Protein AF-A0A949GYM3-F1 (afdb_monomer_lite)

Radius of gyration: 26.16 Å; chains: 1; bounding box: 84×60×49 Å

Secondary structure (DSSP, 8-state):
---------------------------------------------------PPPPPPPS-TTTSS-HHHHHHHHHHHHHHHHSPPP-TTS-HHHHHHHHHHHHHHHHHHHHHHHHHHHTTS--GGGHHHHHHHHHHHHHHHHHTT--SS-HHHHHHHHHTSPPP-

Foldseek 3Di:
DDDDDDDDDDDDDDDDDDDDDDDDDDDDDDDDDDDDDDDDDDDPPCPPDPPPDDDDFDPDLQPADDPQLNLLLLLLLLLCLVQDQDDPPDDPVSNVVSVVSNQLSVLSLVVSVVRRVVVVNGDPVCSVVNSVVSNVVSNVCVVVVNHPDDNVRSSVVSVPRDDDD

pLDDT: mean 78.9, std 23.46, range [33.19, 98.75]

Structure (mmCIF, N/CA/C/O backbone):
data_AF-A0A949GYM3-F1
#
_entry.id   AF-A0A949GYM3-F1
#
loop_
_atom_site.group_PDB
_atom_site.id
_atom_site.type_symbol
_atom_site.label_atom_id
_atom_site.label_alt_id
_atom_site.label_comp_id
_atom_site.label_asym_id
_atom_site.label_entity_id
_atom_site.label_seq_id
_atom_site.pdbx_PDB_ins_code
_atom_site.Cartn_x
_atom_site.Cartn_y
_atom_site.Cartn_z
_atom_site.occupancy
_atom_site.B_iso_or_equiv
_atom_site.auth_seq_id
_atom_site.auth_comp_id
_atom_site.auth_asym_id
_atom_site.auth_atom_id
_atom_site.pdbx_PDB_model_num
ATOM 1 N N . MET A 1 1 ? -44.098 -3.315 -7.793 1.00 44.22 1 MET A N 1
ATOM 2 C CA . MET A 1 1 ? -43.584 -2.793 -9.078 1.00 44.22 1 MET A CA 1
ATOM 3 C C . MET A 1 1 ? -43.994 -1.331 -9.189 1.00 44.22 1 MET A C 1
ATOM 5 O O . MET A 1 1 ? -45.145 -1.055 -9.490 1.00 44.22 1 MET A O 1
ATOM 9 N N . LEU A 1 2 ? -43.085 -0.416 -8.850 1.00 46.47 2 LEU A N 1
ATOM 10 C CA . LEU A 1 2 ? -43.241 1.037 -8.978 1.00 46.47 2 LEU A CA 1
ATOM 11 C C . LEU A 1 2 ? -42.051 1.547 -9.790 1.00 46.47 2 LEU A C 1
ATOM 13 O O . LEU A 1 2 ? -40.921 1.107 -9.592 1.00 46.47 2 LEU A O 1
ATOM 17 N N . ALA A 1 3 ? -42.359 2.379 -10.773 1.00 43.22 3 ALA A N 1
ATOM 18 C CA . ALA A 1 3 ? -41.495 2.741 -11.878 1.00 43.22 3 ALA A CA 1
ATOM 19 C C . ALA A 1 3 ? -40.787 4.086 -11.658 1.00 43.22 3 ALA A C 1
ATOM 21 O O . ALA A 1 3 ? -41.377 4.998 -11.094 1.00 43.22 3 ALA A O 1
ATOM 22 N N . ARG A 1 4 ? -39.601 4.190 -12.280 1.00 48.28 4 ARG A N 1
ATOM 23 C CA . ARG A 1 4 ? -39.023 5.361 -12.974 1.00 48.28 4 ARG A CA 1
ATOM 24 C C . ARG A 1 4 ? -38.693 6.629 -12.174 1.00 48.28 4 ARG A C 1
ATOM 26 O O . ARG A 1 4 ? -39.564 7.292 -11.634 1.00 48.28 4 ARG A O 1
ATOM 33 N N . GLY A 1 5 ? -37.444 7.073 -12.338 1.00 42.41 5 GLY A N 1
ATOM 34 C CA . GLY A 1 5 ? -37.069 8.472 -12.130 1.00 42.41 5 GLY A CA 1
ATOM 35 C C . GLY A 1 5 ? -35.570 8.753 -12.231 1.00 42.41 5 GLY A C 1
ATOM 36 O O . GLY A 1 5 ? -34.986 9.208 -11.260 1.00 42.41 5 GLY A O 1
ATOM 37 N N . TYR A 1 6 ? -34.940 8.487 -13.382 1.00 47.84 6 TYR A N 1
ATOM 38 C CA . TYR A 1 6 ? -33.639 9.085 -13.713 1.00 47.84 6 TYR A CA 1
ATOM 39 C C . TYR A 1 6 ? -33.877 10.522 -14.183 1.00 47.84 6 TYR A C 1
ATOM 41 O O . TYR A 1 6 ? -34.558 10.724 -15.189 1.00 47.84 6 TYR A O 1
ATOM 49 N N . VAL A 1 7 ? -33.303 11.503 -13.490 1.00 51.31 7 VAL A N 1
ATOM 50 C CA . VAL A 1 7 ? -33.209 12.885 -13.972 1.00 51.31 7 VAL A CA 1
ATOM 51 C C . VAL A 1 7 ? -31.733 13.209 -14.151 1.00 51.31 7 VAL A C 1
ATOM 53 O O . VAL A 1 7 ? -30.993 13.403 -13.193 1.00 51.31 7 VAL A O 1
ATOM 56 N N . TRP A 1 8 ? -31.321 13.213 -15.415 1.00 39.66 8 TRP A N 1
ATOM 57 C CA . TRP A 1 8 ? -30.087 13.819 -15.891 1.00 39.66 8 TRP A CA 1
ATOM 58 C C . TRP A 1 8 ? -30.245 15.342 -15.874 1.00 39.66 8 TRP A C 1
ATOM 60 O O . TRP A 1 8 ? -31.217 15.855 -16.426 1.00 39.66 8 TRP A O 1
ATOM 70 N N . ILE A 1 9 ? -29.276 16.063 -15.311 1.00 55.19 9 ILE A N 1
ATOM 71 C CA . ILE A 1 9 ? -29.089 17.490 -15.588 1.00 55.19 9 ILE A CA 1
ATOM 72 C C . ILE A 1 9 ? -27.694 17.650 -16.182 1.00 55.19 9 ILE A C 1
ATOM 74 O O . ILE A 1 9 ? -26.683 17.538 -15.498 1.00 55.19 9 ILE A O 1
ATOM 78 N N . ALA A 1 10 ? -27.678 17.881 -17.489 1.00 46.50 10 ALA A N 1
ATOM 79 C CA . ALA A 1 10 ? -26.555 18.420 -18.232 1.00 46.50 10 ALA A CA 1
ATOM 80 C C . ALA A 1 10 ? -26.896 19.865 -18.598 1.00 46.50 10 ALA A C 1
ATOM 82 O O . ALA A 1 10 ? -28.022 20.094 -19.040 1.00 46.50 10 ALA A O 1
ATOM 83 N N . ALA A 1 11 ? -25.939 20.787 -18.427 1.00 45.72 11 ALA A N 1
ATOM 84 C CA . ALA A 1 11 ? -25.790 22.083 -19.115 1.00 45.72 11 ALA A CA 1
ATOM 85 C C . ALA A 1 11 ? -25.022 23.073 -18.219 1.00 45.72 11 ALA A C 1
ATOM 87 O O . ALA A 1 11 ? -25.299 23.111 -17.030 1.00 45.72 11 ALA A O 1
ATOM 88 N N . LEU A 1 12 ? -24.130 23.966 -18.655 1.00 44.66 12 LEU A N 1
ATOM 89 C CA . LEU A 1 12 ? -23.537 24.380 -19.938 1.00 44.66 12 LEU A CA 1
ATOM 90 C C . LEU A 1 12 ? -22.416 25.393 -19.552 1.00 44.66 12 LEU A C 1
ATOM 92 O O . LEU A 1 12 ? -22.605 26.105 -18.574 1.00 44.66 12 LEU A O 1
ATOM 96 N N . LEU A 1 13 ? -21.338 25.465 -20.358 1.00 43.69 13 LEU A N 1
ATOM 97 C CA . LEU A 1 13 ? -20.557 26.654 -20.812 1.00 43.69 13 LEU A CA 1
ATOM 98 C C . LEU A 1 13 ? -20.116 27.752 -19.801 1.00 43.69 13 LEU A C 1
ATOM 100 O O . LEU A 1 13 ? -20.842 28.123 -18.901 1.00 43.69 13 LEU A O 1
ATOM 104 N N . ALA A 1 14 ? -19.002 28.474 -19.944 1.00 45.62 14 ALA A N 1
ATOM 105 C CA . ALA A 1 14 ? -17.977 28.610 -20.976 1.00 45.62 14 ALA A CA 1
ATOM 106 C C . ALA A 1 14 ? -16.822 29.483 -20.434 1.00 45.62 14 ALA A C 1
ATOM 108 O O . ALA A 1 14 ? -17.035 30.324 -19.568 1.00 45.62 14 ALA A O 1
ATOM 109 N N . LEU A 1 15 ? -15.638 29.267 -21.020 1.00 45.66 15 LEU A N 1
ATOM 110 C CA . LEU A 1 15 ? -14.531 30.189 -21.327 1.00 45.66 15 LEU A CA 1
ATOM 111 C C . LEU A 1 15 ? -14.317 31.463 -20.481 1.00 45.66 15 LEU A C 1
ATOM 113 O O . LEU A 1 15 ? -15.156 32.355 -20.463 1.00 45.66 15 LEU A O 1
ATOM 117 N N . ASN A 1 16 ? -13.064 31.669 -20.056 1.00 46.78 16 ASN A N 1
ATOM 118 C CA . ASN A 1 16 ? -12.263 32.787 -20.575 1.00 46.78 16 ASN A CA 1
ATOM 119 C C . ASN A 1 16 ? -10.757 32.487 -20.487 1.00 46.78 16 ASN A C 1
ATOM 121 O O . ASN A 1 16 ? -10.229 32.157 -19.428 1.00 46.78 16 ASN A O 1
ATOM 125 N N . LEU A 1 17 ? -10.089 32.608 -21.637 1.00 49.72 17 LEU A N 1
ATOM 126 C CA . LEU A 1 17 ? -8.645 32.763 -21.763 1.00 49.72 17 LEU A CA 1
ATOM 127 C C . LEU A 1 17 ? -8.266 34.178 -21.301 1.00 49.72 17 LEU A C 1
ATOM 129 O O . LEU A 1 17 ? -8.954 35.129 -21.659 1.00 49.72 17 LEU A O 1
ATOM 133 N N . ASN A 1 18 ? -7.119 34.334 -20.640 1.00 50.16 18 ASN A N 1
ATOM 134 C CA . ASN A 1 18 ? -6.295 35.519 -20.858 1.00 50.16 18 ASN A CA 1
ATOM 135 C C . ASN A 1 18 ? -4.809 35.158 -20.775 1.00 50.16 18 ASN A C 1
ATOM 137 O O . ASN A 1 18 ? -4.325 34.626 -19.779 1.00 50.16 18 ASN A O 1
ATOM 141 N N . ALA A 1 19 ? -4.138 35.414 -21.893 1.00 41.75 19 ALA A N 1
ATOM 142 C CA . ALA A 1 19 ? -2.703 35.357 -22.113 1.00 41.75 19 ALA A CA 1
ATOM 143 C C . ALA A 1 19 ? -2.075 36.757 -21.906 1.00 41.75 19 ALA A C 1
ATOM 145 O O . ALA A 1 19 ? -2.808 37.723 -21.706 1.00 41.75 19 ALA A O 1
ATOM 146 N N . CYS A 1 20 ? -0.741 36.829 -22.064 1.00 46.56 20 CYS A N 1
ATOM 147 C CA . CYS A 1 20 ? 0.167 38.003 -22.036 1.00 46.56 20 CYS A CA 1
ATOM 148 C C . CYS A 1 20 ? 0.634 38.400 -20.616 1.00 46.56 20 CYS A C 1
ATOM 150 O O . CYS A 1 20 ? -0.187 38.627 -19.739 1.00 46.56 20 CYS A O 1
ATOM 152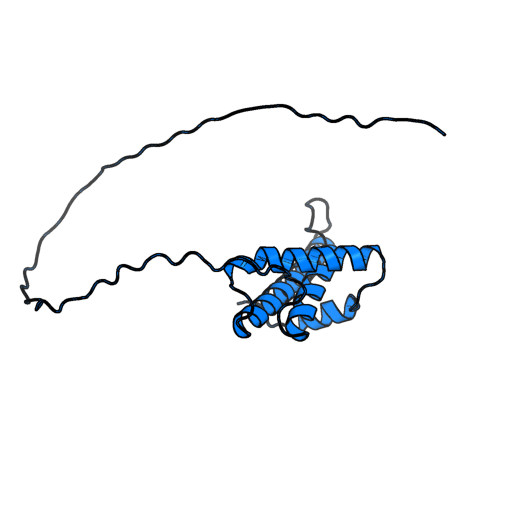 N N . GLY A 1 21 ? 1.932 38.409 -20.262 1.00 33.19 21 GLY A N 1
ATOM 153 C CA . GLY A 1 21 ? 3.086 39.022 -20.960 1.00 33.19 21 GLY A CA 1
ATOM 154 C C . GLY A 1 21 ? 3.002 40.549 -20.776 1.00 33.19 21 GLY A C 1
ATOM 155 O O . GLY A 1 21 ? 1.951 41.098 -21.065 1.00 33.19 21 GLY A O 1
ATOM 156 N N . GLU A 1 22 ? 3.973 41.343 -20.312 1.00 46.59 22 GLU A N 1
ATOM 157 C CA . GLU A 1 22 ? 5.444 41.272 -20.275 1.00 46.59 22 GLU A CA 1
ATOM 158 C C . GLU A 1 22 ? 5.955 42.500 -19.420 1.00 46.59 22 GLU A C 1
ATOM 160 O O . GLU A 1 22 ? 5.203 42.904 -18.534 1.00 46.59 22 GLU A O 1
ATOM 165 N N . PRO A 1 23 ? 7.173 43.093 -19.535 1.00 50.91 23 PRO A N 1
ATOM 166 C CA . PRO A 1 23 ? 8.151 43.205 -18.441 1.00 50.91 23 PRO A CA 1
ATOM 167 C C . PRO A 1 23 ? 8.505 44.652 -17.983 1.00 50.91 23 PRO A C 1
ATOM 169 O O . PRO A 1 23 ? 7.948 45.635 -18.460 1.00 50.91 23 PRO A O 1
ATOM 172 N N . ALA A 1 24 ? 9.550 44.736 -17.140 1.00 40.00 24 ALA A N 1
ATOM 173 C CA . ALA A 1 24 ? 10.575 45.796 -17.034 1.00 40.00 24 ALA A CA 1
ATOM 174 C C . ALA A 1 24 ? 10.578 46.696 -15.780 1.00 40.00 24 ALA A C 1
ATOM 176 O O . ALA A 1 24 ? 9.672 47.481 -15.520 1.00 40.00 24 ALA A O 1
ATOM 177 N N . GLY A 1 25 ? 11.713 46.642 -15.073 1.00 36.03 25 GLY A N 1
ATOM 178 C CA . GLY A 1 25 ? 12.136 47.589 -14.042 1.00 36.03 25 GLY A CA 1
ATOM 179 C C . GLY A 1 25 ? 13.543 47.261 -13.521 1.00 36.03 25 GLY A C 1
ATOM 180 O O . GLY A 1 25 ? 13.678 46.605 -12.497 1.00 36.03 25 GLY A O 1
ATOM 181 N N . ALA A 1 26 ? 14.586 47.680 -14.248 1.00 38.16 26 ALA A N 1
ATOM 182 C CA . ALA A 1 26 ? 15.962 47.876 -13.735 1.00 38.16 26 ALA A CA 1
ATOM 183 C C . ALA A 1 26 ? 16.030 49.217 -12.944 1.00 38.16 26 ALA A C 1
ATOM 185 O O . ALA A 1 26 ? 15.049 49.959 -13.076 1.00 38.16 26 ALA A O 1
ATOM 186 N N . PRO A 1 27 ? 17.101 49.633 -12.201 1.00 54.41 27 PRO A N 1
ATOM 187 C CA . PRO A 1 27 ? 18.559 49.336 -12.315 1.00 54.41 27 PRO A CA 1
ATOM 188 C C . PRO A 1 27 ? 19.278 49.265 -10.913 1.00 54.41 27 PRO A C 1
ATOM 190 O O . PRO A 1 27 ? 18.562 49.026 -9.941 1.00 54.41 27 PRO A O 1
ATOM 193 N N . PRO A 1 28 ? 20.605 49.510 -10.691 1.00 50.50 28 PRO A N 1
ATOM 194 C CA . PRO A 1 28 ? 21.784 49.648 -11.570 1.00 50.50 28 PRO A CA 1
ATOM 195 C C . PRO A 1 28 ? 23.005 48.746 -11.215 1.00 50.50 28 PRO A C 1
ATOM 197 O O . PRO A 1 28 ? 23.079 48.135 -10.152 1.00 50.50 28 PRO A O 1
ATOM 200 N N . SER A 1 29 ? 23.988 48.726 -12.130 1.00 48.41 29 SER A N 1
ATOM 201 C CA . SER A 1 29 ? 25.363 48.204 -11.968 1.00 48.41 29 SER A CA 1
ATOM 202 C C . SER A 1 29 ? 26.152 48.856 -10.816 1.00 48.41 29 SER A C 1
ATOM 204 O O . SER A 1 29 ? 25.802 49.949 -10.366 1.00 48.41 29 SER A O 1
ATOM 206 N N . PRO A 1 30 ? 27.288 48.249 -10.419 1.00 46.00 30 PRO A N 1
ATOM 207 C CA . PRO A 1 30 ? 28.567 48.762 -10.927 1.00 46.00 30 PRO A CA 1
ATOM 208 C C . PRO A 1 30 ? 29.558 47.676 -11.402 1.00 46.00 30 PRO A C 1
ATOM 210 O O . PRO A 1 30 ? 29.502 46.524 -10.987 1.00 46.00 30 PRO A O 1
ATOM 213 N N . GLU A 1 31 ? 30.414 48.105 -12.338 1.00 37.28 31 GLU A N 1
ATOM 214 C CA . GLU A 1 31 ? 31.842 47.785 -12.556 1.00 37.28 31 GLU A CA 1
ATOM 215 C C . GLU A 1 31 ? 32.502 46.779 -11.590 1.00 37.28 31 GLU A C 1
ATOM 217 O O . GLU A 1 31 ? 32.249 46.791 -10.396 1.00 37.28 31 GLU A O 1
ATOM 222 N N . ALA A 1 32 ? 33.481 45.953 -11.941 1.00 35.94 32 ALA A N 1
ATOM 223 C CA . ALA A 1 32 ? 34.276 45.705 -13.133 1.00 35.94 32 ALA A CA 1
ATOM 224 C C . ALA A 1 32 ? 35.111 44.451 -12.814 1.00 35.94 32 ALA A C 1
ATOM 226 O O . ALA A 1 32 ? 35.483 44.248 -11.659 1.00 35.94 32 ALA A O 1
ATOM 227 N N . SER A 1 33 ? 35.467 43.654 -13.817 1.00 41.06 33 SER A N 1
ATOM 228 C CA . SER A 1 33 ? 36.827 43.119 -13.997 1.00 41.06 33 SER A CA 1
ATOM 229 C C . SER A 1 33 ? 36.836 42.219 -15.215 1.00 41.06 33 SER A C 1
ATOM 231 O O . SER A 1 33 ? 36.192 41.174 -15.268 1.00 41.06 33 SER A O 1
ATOM 233 N N . ALA A 1 34 ? 37.558 42.693 -16.220 1.00 42.81 34 ALA A N 1
ATOM 234 C CA . ALA A 1 34 ? 37.990 41.895 -17.336 1.00 42.81 34 ALA A CA 1
ATOM 235 C C . ALA A 1 34 ? 39.021 40.879 -16.837 1.00 42.81 34 ALA A C 1
ATOM 237 O O . ALA A 1 34 ? 40.100 41.271 -16.409 1.00 42.81 34 ALA A O 1
ATOM 238 N N . GLU A 1 35 ? 38.726 39.595 -16.985 1.00 39.81 35 GLU A N 1
ATOM 239 C CA . GLU A 1 35 ? 39.753 38.600 -17.261 1.00 39.81 35 GLU A CA 1
ATOM 240 C C . GLU A 1 35 ? 39.300 37.797 -18.475 1.00 39.81 35 GLU A C 1
ATOM 242 O O . GLU A 1 35 ? 38.354 37.012 -18.447 1.00 39.81 35 GLU A O 1
ATOM 247 N N . ALA A 1 36 ? 39.963 38.080 -19.593 1.00 47.50 36 ALA A N 1
ATOM 248 C CA . ALA A 1 36 ? 39.900 37.267 -20.784 1.00 47.50 36 ALA A CA 1
ATOM 249 C C . ALA A 1 36 ? 40.672 35.972 -20.511 1.00 47.50 36 ALA A C 1
ATOM 251 O O . ALA A 1 36 ? 41.899 35.983 -20.438 1.00 47.50 36 ALA A O 1
ATOM 252 N N . ALA A 1 37 ? 39.959 34.856 -20.403 1.00 45.72 37 ALA A N 1
ATOM 253 C CA . ALA A 1 37 ? 40.543 33.532 -20.537 1.00 45.72 37 ALA A CA 1
ATOM 254 C C . ALA A 1 37 ? 39.825 32.801 -21.673 1.00 45.72 37 ALA A C 1
ATOM 256 O O . ALA A 1 37 ? 38.635 32.499 -21.600 1.00 45.72 37 ALA A O 1
ATOM 257 N N . SER A 1 38 ? 40.579 32.576 -22.749 1.00 43.22 38 SER A N 1
ATOM 258 C CA . SER A 1 38 ? 40.231 31.779 -23.920 1.00 43.22 38 SER A CA 1
ATOM 259 C C . SER A 1 38 ? 39.500 30.487 -23.553 1.00 43.22 38 SER A C 1
ATOM 261 O O . SER A 1 38 ? 40.116 29.531 -23.084 1.00 43.22 38 SER A O 1
ATOM 263 N N . ILE A 1 39 ? 38.209 30.416 -23.870 1.00 43.66 39 ILE A N 1
ATOM 264 C CA . ILE A 1 39 ? 37.526 29.138 -24.057 1.00 43.66 39 ILE A CA 1
ATOM 265 C C . ILE A 1 39 ? 37.846 28.637 -25.462 1.00 43.66 39 ILE A C 1
ATOM 267 O O . ILE A 1 39 ? 37.316 29.097 -26.472 1.00 43.66 39 ILE A O 1
ATOM 271 N N . VAL A 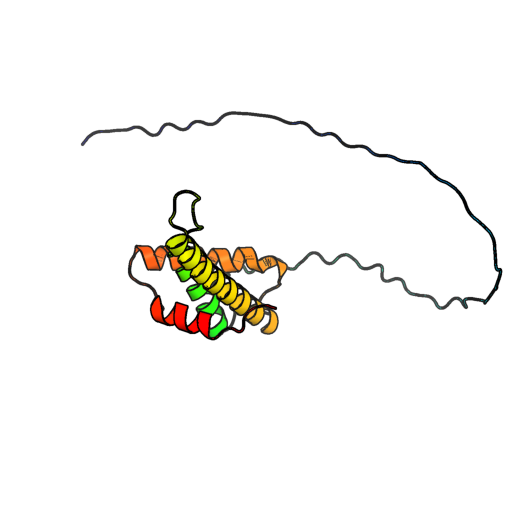1 40 ? 38.780 27.691 -25.494 1.00 42.94 40 VAL A N 1
ATOM 272 C CA . VAL A 1 40 ? 38.967 26.745 -26.588 1.00 42.94 40 VAL A CA 1
ATOM 273 C C . VAL A 1 40 ? 37.593 26.187 -26.961 1.00 42.94 40 VAL A C 1
ATOM 275 O O . VAL A 1 40 ? 36.886 25.645 -26.113 1.00 42.94 40 VAL A O 1
ATOM 278 N N . SER A 1 41 ? 37.227 26.333 -28.236 1.00 48.94 41 SER A N 1
ATOM 279 C CA . SER A 1 41 ? 36.159 25.560 -28.866 1.00 48.94 41 SER A CA 1
ATOM 280 C C . SER A 1 41 ? 36.470 24.075 -28.707 1.00 48.94 41 SER A C 1
ATOM 282 O O . SER A 1 41 ? 37.200 23.494 -29.504 1.00 48.94 41 SER A O 1
ATOM 284 N N . ALA A 1 42 ? 35.919 23.460 -27.669 1.00 43.22 42 ALA A N 1
ATOM 285 C CA . ALA A 1 42 ? 35.586 22.054 -27.699 1.00 43.22 42 ALA A CA 1
ATOM 286 C C . ALA A 1 42 ? 34.116 21.992 -28.101 1.00 43.22 42 ALA A C 1
ATOM 288 O O . ALA A 1 42 ? 33.248 22.432 -27.346 1.00 43.22 42 ALA A O 1
ATOM 289 N N . SER A 1 43 ? 33.866 21.504 -29.317 1.00 48.22 43 SER A N 1
ATOM 290 C CA . SER A 1 43 ? 32.557 21.064 -29.781 1.00 48.22 43 SER A CA 1
ATOM 291 C C . SER A 1 43 ? 31.867 20.269 -28.678 1.00 48.22 43 SER A C 1
ATOM 293 O O . SER A 1 43 ? 32.117 19.080 -28.504 1.00 48.22 43 SER A O 1
ATOM 295 N N . SER A 1 44 ? 30.978 20.9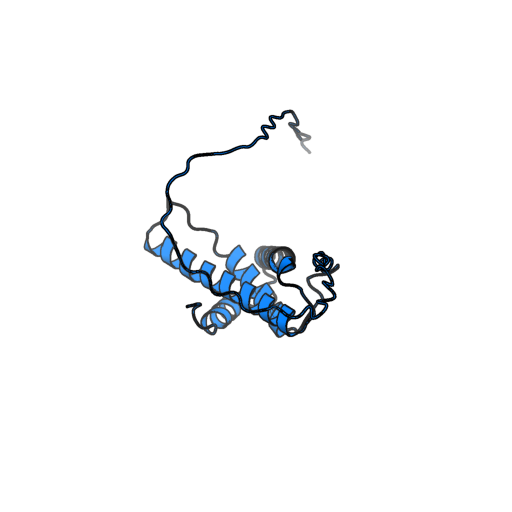23 -27.937 1.00 39.41 44 SER A N 1
ATOM 296 C CA . SER A 1 44 ? 29.827 20.222 -27.408 1.00 39.41 44 SER A CA 1
ATOM 297 C C . SER A 1 44 ? 28.957 19.981 -28.625 1.00 39.41 44 SER A C 1
ATOM 299 O O . SER A 1 44 ? 28.288 20.892 -29.113 1.00 39.41 44 SER A O 1
ATOM 301 N N . GLU A 1 45 ? 29.010 18.760 -29.156 1.00 46.66 45 GLU A N 1
ATOM 302 C CA . GLU A 1 45 ? 27.821 18.164 -29.748 1.00 46.66 45 GLU A CA 1
ATOM 303 C C . GLU A 1 45 ? 26.736 18.268 -28.680 1.00 46.66 45 GLU A C 1
ATOM 305 O O . GLU A 1 45 ? 26.589 17.427 -27.794 1.00 46.66 45 GLU A O 1
ATOM 310 N N . ASN A 1 46 ? 26.043 19.400 -28.719 1.00 43.56 46 ASN A N 1
ATOM 311 C CA . ASN A 1 46 ? 24.849 19.655 -27.967 1.00 43.56 46 ASN A CA 1
ATOM 312 C C . ASN A 1 46 ? 23.823 18.709 -28.584 1.00 43.56 46 ASN A C 1
ATOM 314 O O . ASN A 1 46 ? 23.110 19.052 -29.528 1.00 43.56 46 ASN A O 1
ATOM 318 N N . LYS A 1 47 ? 23.799 17.464 -28.100 1.00 46.59 47 LYS A N 1
ATOM 319 C CA . LYS A 1 47 ? 22.628 16.607 -28.217 1.00 46.59 47 LYS A CA 1
ATOM 320 C C . LYS A 1 47 ? 21.607 17.225 -27.272 1.00 46.59 47 LYS A C 1
ATOM 322 O O . LYS A 1 47 ? 21.402 16.753 -26.159 1.00 46.59 47 LYS A O 1
ATOM 327 N N . GLU A 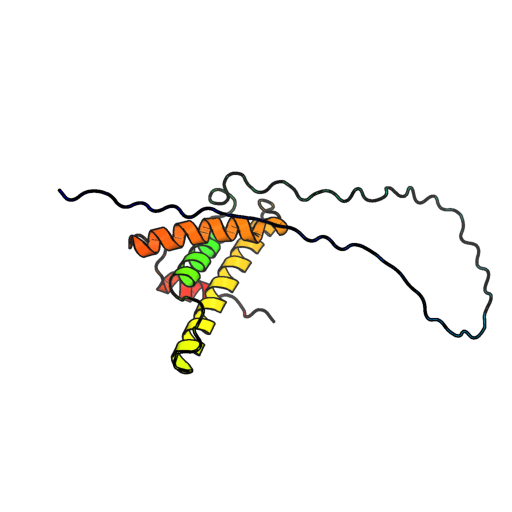1 48 ? 21.082 18.362 -27.730 1.00 47.81 48 GLU A N 1
ATOM 328 C CA . GLU A 1 48 ? 19.959 19.099 -27.188 1.00 47.81 48 GLU A CA 1
ATOM 329 C C . GLU A 1 48 ? 18.947 18.045 -26.765 1.00 47.81 48 GLU A C 1
ATOM 331 O O . GLU A 1 48 ? 18.445 17.275 -27.594 1.00 47.81 48 GLU A O 1
ATOM 336 N N . GLY A 1 49 ? 18.791 17.916 -25.450 1.00 45.41 49 GLY A N 1
ATOM 337 C CA . GLY A 1 49 ? 17.967 16.900 -24.838 1.00 45.41 49 GLY A CA 1
ATOM 338 C C . GLY A 1 49 ? 16.567 17.022 -25.403 1.00 45.41 49 GLY A C 1
ATOM 339 O O . GLY A 1 49 ? 15.799 17.899 -25.007 1.00 45.41 49 GLY A O 1
ATOM 340 N N . ALA A 1 50 ? 16.218 16.121 -26.320 1.00 53.78 50 ALA A N 1
ATOM 341 C CA . ALA A 1 50 ? 14.829 15.818 -26.573 1.00 53.78 50 ALA A CA 1
ATOM 342 C C . ALA A 1 50 ? 14.257 15.471 -25.200 1.00 53.78 50 ALA A C 1
ATOM 344 O O . ALA A 1 50 ? 14.667 14.471 -24.608 1.00 53.78 50 ALA A O 1
ATOM 345 N N . ARG A 1 51 ? 13.396 16.339 -24.655 1.00 58.53 51 ARG A N 1
ATOM 346 C CA . ARG A 1 51 ? 12.602 16.040 -23.463 1.00 58.53 51 ARG A CA 1
ATOM 347 C C . ARG A 1 51 ? 11.875 14.739 -23.773 1.00 58.53 51 ARG A C 1
ATOM 349 O O . ARG A 1 51 ? 10.884 14.753 -24.498 1.00 58.53 51 ARG A O 1
ATOM 356 N N . GLN A 1 52 ? 12.431 13.617 -23.330 1.00 72.44 52 GLN A N 1
ATOM 357 C CA . GLN A 1 52 ? 11.821 12.322 -23.557 1.00 72.44 52 GLN A CA 1
ATOM 358 C C . GLN A 1 52 ? 10.511 12.357 -22.785 1.00 72.44 52 GLN A C 1
ATOM 360 O O . GLN A 1 52 ? 10.504 12.577 -21.573 1.00 72.44 52 GLN A O 1
ATOM 365 N N . SER A 1 53 ? 9.395 12.254 -23.504 1.00 77.75 53 SER A N 1
ATOM 366 C CA . SER A 1 53 ? 8.099 12.103 -22.861 1.00 77.75 53 SER A CA 1
ATOM 367 C C . SER A 1 53 ? 8.160 10.877 -21.947 1.00 77.75 53 SER A C 1
ATOM 369 O O . SER A 1 53 ? 8.796 9.887 -22.325 1.00 77.75 53 SER A O 1
ATOM 371 N N . PRO A 1 54 ? 7.547 10.933 -20.751 1.00 80.69 54 PRO A N 1
ATOM 372 C CA . PRO A 1 54 ? 7.528 9.786 -19.857 1.00 80.69 54 PRO A CA 1
ATOM 373 C C . PRO A 1 54 ? 6.951 8.564 -20.589 1.00 80.69 54 PRO A C 1
ATOM 375 O O . PRO A 1 54 ? 6.118 8.730 -21.490 1.00 80.69 54 PRO A O 1
ATOM 378 N N . PRO A 1 55 ? 7.384 7.341 -20.229 1.00 87.19 55 PRO A N 1
ATOM 379 C CA . PRO A 1 55 ? 6.828 6.131 -20.823 1.00 87.19 55 PRO A CA 1
ATOM 380 C C . PRO A 1 55 ? 5.305 6.098 -20.619 1.00 87.19 55 PRO A C 1
ATOM 382 O O . PRO A 1 55 ? 4.809 6.723 -19.680 1.00 87.19 55 PRO A O 1
ATOM 385 N N . PRO A 1 56 ? 4.534 5.379 -21.451 1.00 90.38 56 PRO A N 1
ATOM 386 C CA . PRO A 1 56 ? 3.112 5.185 -21.183 1.00 90.38 56 PRO A CA 1
ATOM 387 C C . PRO A 1 56 ? 2.900 4.469 -19.832 1.00 90.38 56 PRO A C 1
ATOM 389 O O . PRO A 1 56 ? 3.784 3.725 -19.394 1.00 90.38 56 PRO A O 1
ATOM 392 N N . PRO A 1 57 ? 1.756 4.684 -19.155 1.00 90.62 57 PRO A N 1
ATOM 393 C CA . PRO A 1 57 ? 1.422 3.945 -17.941 1.00 90.62 57 PRO A CA 1
ATOM 394 C C . PRO A 1 57 ? 1.262 2.443 -18.228 1.00 90.62 57 PRO A C 1
ATOM 396 O O . PRO A 1 57 ? 0.972 2.060 -19.367 1.00 90.62 57 PRO A O 1
ATOM 399 N N . PRO A 1 58 ? 1.430 1.577 -17.211 1.00 92.44 58 PRO A N 1
ATOM 400 C CA . PRO A 1 58 ? 1.189 0.147 -17.362 1.00 92.44 58 PRO A CA 1
ATOM 401 C C . PRO A 1 58 ? -0.271 -0.113 -17.753 1.00 92.44 58 PRO A C 1
ATOM 403 O O . PRO A 1 58 ? -1.190 0.468 -17.180 1.00 92.44 58 PRO A O 1
ATOM 406 N N . SER A 1 59 ? -0.490 -1.013 -18.716 1.00 93.81 59 SER A N 1
ATOM 407 C CA . SER A 1 59 ? -1.837 -1.385 -19.177 1.00 93.81 59 SER A CA 1
ATOM 408 C C . SER A 1 59 ? -2.651 -2.129 -18.117 1.00 93.81 59 SER A C 1
ATOM 410 O O . SER A 1 59 ? -3.876 -2.092 -18.150 1.00 93.81 59 SER A O 1
ATOM 412 N N . ASP A 1 60 ? -1.965 -2.812 -17.200 1.00 96.06 60 ASP A N 1
ATOM 413 C CA . ASP A 1 60 ? -2.554 -3.485 -16.046 1.00 96.06 60 ASP A CA 1
ATOM 414 C C . ASP A 1 60 ? -1.709 -3.196 -14.790 1.00 96.06 60 ASP A C 1
ATOM 416 O O . ASP A 1 60 ? -0.740 -3.912 -14.508 1.00 96.06 60 ASP A O 1
ATOM 420 N N . PRO A 1 61 ? -2.047 -2.135 -14.036 1.00 95.69 61 PRO A N 1
ATOM 421 C CA . PRO A 1 61 ? -1.322 -1.754 -12.826 1.00 95.69 61 PRO A CA 1
ATOM 422 C C . PRO A 1 61 ? -1.317 -2.825 -11.722 1.00 95.69 61 PRO A C 1
ATOM 424 O O . PRO A 1 61 ? -0.418 -2.836 -10.884 1.00 95.69 61 PRO A O 1
ATOM 427 N N . LEU A 1 62 ? -2.292 -3.742 -11.705 1.00 97.31 62 LEU A N 1
ATOM 428 C CA . LEU A 1 62 ? -2.432 -4.758 -10.651 1.00 97.31 62 LEU A CA 1
ATOM 429 C C . LEU A 1 62 ? -1.537 -5.986 -10.893 1.00 97.31 62 LEU A C 1
ATOM 431 O O . LEU A 1 62 ? -1.259 -6.776 -9.982 1.00 97.31 62 LEU A O 1
ATOM 435 N N . SER A 1 63 ? -1.052 -6.156 -12.122 1.00 96.75 63 SER A N 1
ATOM 436 C CA . SER A 1 63 ? -0.251 -7.319 -12.508 1.00 96.75 63 SER A CA 1
ATOM 437 C C . SER A 1 63 ? 1.259 -7.098 -12.428 1.00 96.75 63 SER A C 1
ATOM 439 O O . SER A 1 63 ? 1.992 -8.086 -12.386 1.00 96.75 63 SER A O 1
ATOM 441 N N . ILE A 1 64 ? 1.739 -5.857 -12.317 1.00 97.19 64 ILE A N 1
ATOM 442 C CA . ILE A 1 64 ? 3.177 -5.543 -12.310 1.00 97.19 64 ILE A CA 1
ATOM 443 C C . ILE A 1 64 ? 3.842 -5.706 -10.937 1.00 97.19 64 ILE A C 1
ATOM 445 O O . ILE A 1 64 ? 3.224 -5.491 -9.898 1.00 97.19 64 ILE A O 1
ATOM 449 N N . GLY A 1 65 ? 5.128 -6.055 -10.961 1.00 97.31 65 GLY A N 1
ATOM 450 C CA . GLY A 1 65 ? 6.009 -6.074 -9.795 1.00 97.31 65 GLY A CA 1
ATOM 451 C C . GLY A 1 65 ? 5.841 -7.237 -8.825 1.00 97.31 65 GLY A C 1
ATOM 452 O O . GLY A 1 65 ? 5.062 -8.171 -9.043 1.00 97.31 65 GLY A O 1
ATOM 453 N N . SER A 1 66 ? 6.637 -7.198 -7.760 1.00 98.56 66 SER A N 1
ATOM 454 C CA . SER A 1 66 ? 6.699 -8.240 -6.739 1.00 98.56 66 SER A CA 1
ATOM 455 C C . SER A 1 66 ? 5.474 -8.243 -5.831 1.00 98.56 66 SER A C 1
ATOM 457 O O . SER A 1 66 ? 4.878 -7.205 -5.556 1.00 98.56 66 SER A O 1
ATOM 459 N N . GLN A 1 67 ? 5.146 -9.409 -5.263 1.00 98.38 67 GLN A N 1
ATOM 460 C CA . GLN A 1 67 ? 4.056 -9.517 -4.288 1.00 98.38 67 GLN A CA 1
ATOM 461 C C . GLN A 1 67 ? 4.251 -8.576 -3.089 1.00 98.38 67 GLN A C 1
ATOM 463 O O . GLN A 1 67 ? 3.279 -8.052 -2.563 1.00 98.38 67 GLN A O 1
ATOM 468 N N . SER A 1 68 ? 5.501 -8.296 -2.702 1.00 98.12 68 SER A N 1
ATOM 469 C CA . SER A 1 68 ? 5.802 -7.343 -1.630 1.00 98.12 68 SER A CA 1
ATOM 470 C C . SER A 1 68 ? 5.314 -5.931 -1.968 1.00 98.12 68 SER A C 1
ATOM 472 O O . SER A 1 68 ? 4.671 -5.310 -1.128 1.00 98.12 68 SER A O 1
ATOM 474 N N . ALA A 1 69 ? 5.555 -5.457 -3.195 1.00 98.44 69 ALA A N 1
ATOM 475 C CA . ALA A 1 69 ? 5.062 -4.163 -3.665 1.00 98.44 69 ALA A CA 1
ATOM 476 C C . ALA A 1 69 ? 3.528 -4.139 -3.769 1.00 98.44 69 ALA A C 1
ATOM 478 O O . ALA A 1 69 ? 2.884 -3.191 -3.323 1.00 98.44 69 ALA A O 1
ATOM 479 N N . LYS A 1 70 ? 2.932 -5.215 -4.302 1.00 98.62 70 LYS A N 1
ATOM 480 C CA . LYS A 1 70 ? 1.471 -5.344 -4.432 1.00 98.62 70 LYS A CA 1
ATOM 481 C C . LYS A 1 70 ? 0.761 -5.331 -3.082 1.00 98.62 70 LYS A C 1
ATOM 483 O O . LYS A 1 70 ? -0.284 -4.702 -2.952 1.00 98.62 70 LYS A O 1
ATOM 488 N N . ASP A 1 71 ? 1.316 -6.024 -2.093 1.00 98.69 71 ASP A N 1
ATOM 489 C CA . ASP A 1 71 ? 0.767 -6.066 -0.739 1.00 98.69 71 ASP A CA 1
ATOM 490 C C . ASP A 1 71 ? 0.842 -4.696 -0.059 1.00 98.69 71 ASP A C 1
ATOM 492 O O . ASP A 1 71 ? -0.104 -4.318 0.625 1.00 98.69 71 ASP A O 1
ATOM 496 N N . ASP A 1 72 ? 1.935 -3.946 -0.247 1.00 98.56 72 ASP A N 1
ATOM 497 C CA . ASP A 1 72 ? 2.058 -2.594 0.307 1.00 98.56 72 ASP A CA 1
ATOM 498 C C . ASP A 1 72 ? 1.012 -1.658 -0.307 1.00 98.56 72 ASP A C 1
ATOM 500 O O . ASP A 1 72 ? 0.270 -1.008 0.424 1.00 98.56 72 ASP A O 1
ATOM 504 N N . LEU A 1 73 ? 0.880 -1.658 -1.639 1.00 98.69 73 LEU A N 1
ATOM 505 C CA . LEU A 1 73 ? -0.124 -0.855 -2.345 1.00 98.69 73 LEU A CA 1
ATOM 506 C C . LEU A 1 73 ? -1.549 -1.240 -1.941 1.00 98.69 73 LEU A C 1
ATOM 508 O O . LEU A 1 73 ? -2.394 -0.371 -1.725 1.00 98.69 73 LEU A O 1
ATOM 512 N N . TYR A 1 74 ? -1.819 -2.540 -1.808 1.00 98.75 74 TYR A N 1
ATOM 513 C CA . TYR A 1 74 ? -3.113 -3.030 -1.352 1.00 98.75 74 TYR A CA 1
ATOM 514 C C . TYR A 1 74 ? -3.418 -2.592 0.081 1.00 98.75 74 TYR A C 1
ATOM 516 O O . TYR A 1 74 ? -4.503 -2.080 0.342 1.00 98.75 74 TYR A O 1
ATOM 524 N N . CYS A 1 75 ? -2.467 -2.756 1.003 1.00 98.75 75 CYS A N 1
ATOM 525 C CA . CYS A 1 75 ? -2.633 -2.334 2.388 1.00 98.75 75 CYS A CA 1
ATOM 526 C C . CYS A 1 75 ? -2.774 -0.818 2.528 1.00 98.75 75 CYS A C 1
ATOM 528 O O . CYS A 1 75 ? -3.609 -0.364 3.309 1.00 98.75 75 CYS A O 1
ATOM 530 N N . GLY A 1 76 ? -2.018 -0.042 1.746 1.00 98.19 76 GLY A N 1
ATOM 531 C CA . GLY A 1 76 ? -2.181 1.405 1.655 1.00 98.19 76 GLY A CA 1
ATOM 532 C C . GLY A 1 76 ? -3.606 1.766 1.243 1.00 98.19 76 GLY A C 1
ATOM 533 O O . GLY A 1 76 ? -4.307 2.457 1.978 1.00 98.19 76 GLY A O 1
ATOM 534 N N . GLY A 1 77 ? -4.083 1.192 0.136 1.00 98.19 77 GLY A N 1
ATOM 535 C CA . GLY A 1 77 ? -5.456 1.370 -0.337 1.00 98.19 77 GLY A CA 1
ATOM 536 C C . GLY A 1 77 ? -6.523 0.966 0.687 1.00 98.19 77 GLY A C 1
ATOM 537 O O . GLY A 1 77 ? -7.509 1.679 0.864 1.00 98.19 77 GLY A O 1
ATOM 538 N N . LEU A 1 78 ? -6.314 -0.143 1.401 1.00 98.44 78 LEU A N 1
ATOM 539 C CA . LEU A 1 78 ? -7.250 -0.650 2.406 1.00 98.44 78 LEU A CA 1
ATOM 540 C C . LEU A 1 78 ? -7.385 0.316 3.591 1.00 98.44 78 LEU A C 1
ATOM 542 O O . LEU A 1 78 ? -8.496 0.626 4.020 1.00 98.44 78 LEU A O 1
ATOM 546 N N . ILE A 1 79 ? -6.257 0.825 4.095 1.00 97.94 79 ILE A N 1
ATOM 547 C CA . ILE A 1 79 ? -6.220 1.800 5.191 1.00 97.94 79 ILE A CA 1
ATOM 548 C C . ILE A 1 79 ? -6.854 3.124 4.749 1.00 97.94 79 ILE A C 1
ATOM 550 O O . ILE A 1 79 ? -7.694 3.669 5.466 1.00 97.94 79 ILE A O 1
ATOM 554 N N . LEU A 1 80 ? -6.510 3.623 3.558 1.00 96.62 80 LEU A N 1
ATOM 555 C CA . LEU A 1 80 ? -7.075 4.866 3.024 1.00 96.62 80 LEU A CA 1
ATOM 556 C C . LEU A 1 80 ? -8.599 4.779 2.855 1.00 96.62 80 LEU A C 1
ATOM 558 O O . LEU A 1 80 ? -9.300 5.748 3.145 1.00 96.62 80 LEU A O 1
ATOM 562 N N . ALA A 1 81 ? -9.116 3.618 2.443 1.00 96.00 81 ALA A N 1
ATOM 563 C CA . ALA A 1 81 ? -10.551 3.373 2.327 1.00 96.00 81 ALA A CA 1
ATOM 564 C C . ALA A 1 81 ? -11.258 3.300 3.694 1.00 96.00 81 ALA A C 1
ATOM 566 O O . ALA A 1 81 ? -12.380 3.784 3.838 1.00 96.00 81 ALA A O 1
ATOM 567 N N . ALA A 1 82 ? -10.614 2.715 4.709 1.00 95.62 82 ALA A N 1
ATOM 568 C CA . ALA A 1 82 ? -11.214 2.523 6.031 1.00 95.62 82 ALA A CA 1
ATOM 569 C C . ALA A 1 82 ? -11.183 3.769 6.931 1.00 95.62 82 ALA A C 1
ATOM 571 O O . ALA A 1 82 ? -12.029 3.910 7.817 1.00 95.62 82 ALA A O 1
ATOM 572 N N . TYR A 1 83 ? -10.213 4.663 6.731 1.00 93.31 83 TYR A N 1
ATOM 573 C CA . TYR A 1 83 ? -10.008 5.844 7.570 1.00 93.31 83 TYR A CA 1
ATOM 574 C C . TYR A 1 83 ? -10.137 7.115 6.736 1.00 93.31 83 TYR A C 1
ATOM 576 O O . TYR A 1 83 ? -9.116 7.665 6.355 1.00 93.31 83 TYR A O 1
ATOM 584 N N . PRO A 1 84 ? -11.344 7.615 6.432 1.00 84.75 84 PRO A N 1
ATOM 585 C CA . PRO A 1 84 ? -11.509 8.782 5.569 1.00 84.75 84 PRO A CA 1
ATOM 586 C C . PRO A 1 84 ? -10.806 10.027 6.129 1.00 84.75 84 PRO A C 1
ATOM 588 O O . PRO A 1 84 ? -10.541 10.126 7.330 1.00 84.75 84 PRO A O 1
ATOM 591 N N . VAL A 1 85 ? -10.543 10.999 5.248 1.00 84.25 85 VAL A N 1
ATOM 592 C CA . VAL A 1 85 ? -9.967 12.298 5.626 1.00 84.25 85 VAL A CA 1
ATOM 593 C C . VAL A 1 85 ? -10.792 12.912 6.768 1.00 84.25 85 VAL A C 1
ATOM 595 O O . VAL A 1 85 ? -12.025 12.948 6.670 1.00 84.25 85 VAL A O 1
ATOM 598 N N . PRO A 1 86 ? -10.147 13.378 7.855 1.00 81.06 86 PRO A N 1
ATOM 599 C CA . PRO A 1 86 ? -10.852 13.957 8.990 1.00 81.06 86 PRO A CA 1
ATOM 600 C C . PRO A 1 86 ? -11.701 15.155 8.565 1.00 81.06 86 PRO A C 1
ATOM 602 O O . PRO A 1 86 ? -11.328 15.946 7.698 1.00 81.06 86 PRO A O 1
ATOM 605 N N . THR A 1 87 ? -12.855 15.297 9.209 1.00 79.31 87 THR A N 1
ATOM 606 C CA . THR A 1 87 ? -13.739 16.449 9.012 1.00 79.31 87 THR A CA 1
ATOM 607 C C . THR A 1 87 ? -13.631 17.392 10.203 1.00 79.31 87 THR A C 1
ATOM 609 O O . THR A 1 87 ? -13.411 16.955 11.332 1.00 79.31 87 THR A O 1
ATOM 612 N N . SER A 1 88 ? -13.853 18.689 9.980 1.00 72.31 88 SER A N 1
ATOM 613 C CA . SER A 1 88 ? -13.779 19.723 11.027 1.00 72.31 88 SER A CA 1
ATOM 614 C C . SER A 1 88 ? -14.831 19.587 12.141 1.00 72.31 88 SER A C 1
ATOM 616 O O . SER A 1 88 ? -14.824 20.365 13.091 1.00 72.31 88 SER A O 1
ATOM 618 N N . ALA A 1 89 ? -15.740 18.613 12.040 1.00 76.56 89 ALA A N 1
ATOM 619 C CA . ALA A 1 89 ? -16.768 18.312 13.032 1.00 76.56 89 ALA A CA 1
ATOM 620 C C . ALA A 1 89 ? -16.352 17.224 14.049 1.00 76.56 89 ALA A C 1
ATOM 622 O O . ALA A 1 89 ? -17.187 16.784 14.841 1.00 76.56 89 ALA A O 1
ATOM 623 N N . MET A 1 90 ? -15.101 16.752 14.020 1.00 84.38 90 MET A N 1
ATOM 624 C CA . MET A 1 90 ? -14.625 15.640 14.854 1.00 84.38 90 MET A CA 1
ATOM 625 C C . MET A 1 90 ? -13.969 16.102 16.160 1.00 84.38 90 MET A C 1
ATOM 627 O O . MET A 1 90 ? -13.539 17.246 16.298 1.00 84.38 90 MET A O 1
ATOM 631 N N . SER A 1 91 ? -13.895 15.196 17.142 1.00 91.44 91 SER A N 1
ATOM 632 C CA . SER A 1 91 ? -13.101 15.444 18.345 1.00 91.44 91 SER A CA 1
ATOM 633 C C . SER A 1 91 ? -11.602 15.453 17.994 1.00 91.44 91 SER A C 1
ATOM 635 O O . SER A 1 91 ? -11.194 14.695 17.109 1.00 91.44 91 SER A O 1
ATOM 637 N N . PRO A 1 92 ? -10.753 16.219 18.709 1.00 89.06 92 PRO A N 1
ATOM 638 C CA . PRO A 1 92 ? -9.312 16.245 18.436 1.00 89.06 92 PRO A CA 1
ATOM 639 C C . PRO A 1 92 ? -8.649 14.863 18.518 1.00 89.06 92 PRO A C 1
ATOM 641 O O . PRO A 1 92 ? -7.704 14.569 17.791 1.00 89.06 92 PRO A O 1
ATOM 644 N N . THR A 1 93 ? -9.144 13.990 19.399 1.00 89.38 93 THR A N 1
ATOM 645 C CA . THR A 1 93 ? -8.626 12.624 19.543 1.00 89.38 93 THR A CA 1
ATOM 646 C C . THR A 1 93 ? -8.998 11.747 18.349 1.00 89.38 93 THR A C 1
ATOM 648 O O . THR A 1 93 ? -8.157 10.989 17.866 1.00 89.38 93 THR A O 1
ATOM 651 N N . ASP A 1 94 ? -10.232 11.852 17.851 1.00 89.75 94 ASP A N 1
ATOM 652 C CA . ASP A 1 94 ? -10.659 11.085 16.678 1.00 89.75 94 ASP A CA 1
ATOM 653 C C . ASP A 1 94 ? -9.964 11.574 15.407 1.00 89.75 94 ASP A C 1
ATOM 655 O O . ASP A 1 94 ? -9.538 10.753 14.594 1.00 89.75 94 ASP A O 1
ATOM 659 N N . GLU A 1 95 ? -9.796 12.890 15.267 1.00 91.50 95 GLU A N 1
ATOM 660 C CA . GLU A 1 95 ? -9.030 13.503 14.184 1.00 91.50 95 GLU A CA 1
ATOM 661 C C . GLU A 1 95 ? -7.578 13.011 14.189 1.00 91.50 95 GLU A C 1
ATOM 663 O O . GLU A 1 95 ? -7.105 12.492 13.179 1.00 91.50 95 GLU A O 1
ATOM 668 N N . ALA A 1 96 ? -6.890 13.069 15.335 1.00 91.38 96 ALA A N 1
ATOM 669 C CA . ALA A 1 96 ? -5.512 12.593 15.449 1.00 91.38 96 ALA A CA 1
ATOM 670 C C . ALA A 1 96 ? -5.373 11.105 15.083 1.00 91.38 96 ALA A C 1
ATOM 672 O O . ALA A 1 96 ? -4.409 10.713 14.423 1.00 91.38 96 ALA A O 1
ATOM 673 N N . ARG A 1 97 ? -6.348 10.269 15.469 1.00 90.94 97 ARG A N 1
ATOM 674 C CA . ARG A 1 97 ? -6.369 8.849 15.091 1.00 90.94 97 ARG A CA 1
ATOM 675 C C . ARG A 1 97 ? -6.543 8.664 13.582 1.00 90.94 97 ARG A C 1
ATOM 677 O O . ARG A 1 97 ? -5.849 7.830 13.005 1.00 90.94 97 ARG A O 1
ATOM 684 N N . LEU A 1 98 ? -7.451 9.413 12.951 1.00 92.88 98 LEU A N 1
ATOM 685 C CA . LEU A 1 98 ? -7.641 9.354 11.500 1.00 92.88 98 LEU A CA 1
ATOM 686 C C . LEU A 1 98 ? -6.380 9.784 10.757 1.00 92.88 98 LEU A C 1
ATOM 688 O O . LEU A 1 98 ? -5.942 9.061 9.870 1.00 92.88 98 LEU A O 1
ATOM 692 N N . ILE A 1 99 ? -5.760 10.894 11.167 1.00 93.19 99 ILE A N 1
ATOM 693 C CA . ILE A 1 99 ? -4.505 11.382 10.581 1.00 93.19 99 ILE A CA 1
ATOM 694 C C . ILE A 1 99 ? -3.403 10.331 10.722 1.00 93.19 99 ILE A C 1
ATOM 696 O O . ILE A 1 99 ? -2.728 10.027 9.741 1.00 93.19 99 ILE A O 1
ATOM 700 N N . LYS A 1 100 ? -3.245 9.729 11.912 1.00 93.25 100 LYS A N 1
ATOM 701 C CA . LYS A 1 100 ? -2.249 8.668 12.133 1.00 93.25 100 LYS A CA 1
ATOM 702 C C . LYS A 1 100 ? -2.426 7.541 11.113 1.00 93.25 100 LYS A C 1
ATOM 704 O O . LYS A 1 100 ? -1.463 7.160 10.458 1.00 93.25 100 LYS A O 1
ATOM 709 N N . ASN A 1 101 ? -3.640 7.013 10.979 1.00 94.62 101 ASN A N 1
ATOM 710 C CA . ASN A 1 101 ? -3.883 5.881 10.089 1.00 94.62 101 ASN A CA 1
ATOM 711 C C . ASN A 1 101 ? -3.781 6.275 8.611 1.00 94.62 101 ASN A C 1
ATOM 713 O O . ASN A 1 101 ? -3.200 5.530 7.834 1.00 94.62 101 ASN A O 1
ATOM 717 N N . GLN A 1 102 ? -4.255 7.460 8.227 1.00 94.62 102 GLN A N 1
ATOM 718 C CA . GLN A 1 102 ? -4.068 7.997 6.878 1.00 94.62 102 GLN A CA 1
ATOM 719 C C . GLN A 1 102 ? -2.587 8.063 6.493 1.00 94.62 102 GLN A C 1
ATOM 721 O O . GLN A 1 102 ? -2.212 7.573 5.431 1.00 94.62 102 GLN A O 1
ATOM 726 N N . ASN A 1 103 ? -1.729 8.549 7.393 1.00 94.62 103 ASN A N 1
ATOM 727 C CA . ASN A 1 103 ? -0.287 8.584 7.157 1.00 94.62 103 ASN A CA 1
ATOM 728 C C . ASN A 1 103 ? 0.304 7.180 6.958 1.00 94.62 103 ASN A C 1
ATOM 730 O O . ASN A 1 103 ? 1.126 7.004 6.067 1.00 94.62 103 ASN A O 1
ATOM 734 N N . LEU A 1 104 ? -0.148 6.167 7.712 1.00 95.94 104 LEU A N 1
ATOM 735 C CA . LEU A 1 104 ? 0.266 4.775 7.472 1.00 95.94 104 LEU A CA 1
ATOM 736 C C . LEU A 1 104 ? -0.140 4.295 6.072 1.00 95.94 104 LEU A C 1
ATOM 738 O O . LEU A 1 104 ? 0.647 3.635 5.395 1.00 95.94 104 LEU A O 1
ATOM 742 N N . GLY A 1 105 ? -1.356 4.636 5.635 1.00 96.62 105 GLY A N 1
ATOM 743 C CA . GLY A 1 105 ? -1.855 4.304 4.302 1.00 96.62 105 GLY A CA 1
ATOM 744 C C . GLY A 1 105 ? -1.008 4.924 3.189 1.00 96.62 105 GLY A C 1
ATOM 745 O O . GLY A 1 105 ? -0.636 4.231 2.242 1.00 96.62 105 GLY A O 1
ATOM 746 N N . VAL A 1 106 ? -0.644 6.202 3.340 1.00 95.94 106 VAL A N 1
ATOM 747 C CA . VAL A 1 106 ? 0.243 6.920 2.409 1.00 95.94 106 VAL A CA 1
ATOM 748 C C . VAL A 1 106 ? 1.644 6.306 2.397 1.00 95.94 106 VAL A C 1
ATOM 750 O O . VAL A 1 106 ? 2.128 5.945 1.329 1.00 95.94 106 VAL A O 1
ATOM 753 N N . SER A 1 107 ? 2.262 6.083 3.562 1.00 96.62 107 SER A N 1
ATOM 754 C CA . SER A 1 107 ? 3.598 5.476 3.657 1.00 96.62 107 SER A CA 1
ATOM 755 C C . SER A 1 107 ? 3.680 4.104 2.986 1.00 96.62 107 SER A C 1
ATOM 757 O O . SER A 1 107 ? 4.678 3.788 2.336 1.00 96.62 107 SER A O 1
ATOM 759 N N . LEU A 1 108 ? 2.637 3.280 3.119 1.00 98.12 108 LEU A N 1
ATOM 760 C CA . LEU A 1 108 ? 2.548 1.987 2.440 1.00 98.12 108 LEU A CA 1
ATOM 761 C C . LEU A 1 108 ? 2.411 2.141 0.924 1.00 98.12 108 LEU A C 1
ATOM 763 O O . LEU A 1 108 ? 3.099 1.438 0.184 1.00 98.12 108 LEU A O 1
ATOM 767 N N . ALA A 1 109 ? 1.563 3.059 0.457 1.00 97.62 109 ALA A N 1
ATOM 768 C CA . ALA A 1 109 ? 1.418 3.319 -0.970 1.00 97.62 109 ALA A CA 1
ATOM 769 C C . ALA A 1 109 ? 2.748 3.784 -1.589 1.00 97.62 109 ALA A C 1
ATOM 771 O O . ALA A 1 109 ? 3.178 3.217 -2.593 1.00 97.62 109 ALA A O 1
ATOM 772 N N . ASP A 1 110 ? 3.436 4.728 -0.945 1.00 97.12 110 ASP A N 1
ATOM 773 C CA . ASP A 1 110 ? 4.739 5.233 -1.389 1.00 97.12 110 ASP A CA 1
ATOM 774 C C . ASP A 1 110 ? 5.798 4.124 -1.393 1.00 97.12 110 ASP A C 1
ATOM 776 O O . ASP A 1 110 ? 6.463 3.910 -2.403 1.00 97.12 110 ASP A O 1
ATOM 780 N N . THR A 1 111 ? 5.878 3.323 -0.324 1.00 97.88 111 THR A N 1
ATOM 781 C CA . THR A 1 111 ? 6.805 2.177 -0.249 1.00 97.88 111 THR A CA 1
ATOM 782 C C . THR A 1 111 ? 6.554 1.169 -1.373 1.00 97.88 111 THR A C 1
ATOM 784 O O . THR A 1 111 ? 7.494 0.639 -1.971 1.00 97.88 111 THR A O 1
ATOM 787 N N . GLY A 1 112 ? 5.286 0.893 -1.679 1.00 98.19 112 GLY A N 1
ATOM 788 C CA . GLY A 1 112 ? 4.911 0.013 -2.776 1.00 98.19 112 GLY A CA 1
ATOM 789 C C . GLY A 1 112 ? 5.326 0.572 -4.139 1.00 98.19 112 GLY A C 1
ATOM 790 O O . GLY A 1 112 ? 5.911 -0.155 -4.942 1.00 98.19 112 GLY A O 1
ATOM 791 N N . ILE A 1 113 ? 5.092 1.864 -4.387 1.00 98.31 113 ILE A N 1
ATOM 792 C CA . ILE A 1 113 ? 5.543 2.552 -5.605 1.00 98.31 113 ILE A CA 1
ATOM 793 C C . ILE A 1 113 ? 7.070 2.533 -5.725 1.00 98.31 113 ILE A C 1
ATOM 795 O O . ILE A 1 113 ? 7.583 2.180 -6.788 1.00 98.31 113 ILE A O 1
ATOM 799 N N . ASP A 1 114 ? 7.797 2.841 -4.653 1.00 97.69 114 ASP A N 1
ATOM 800 C CA . ASP A 1 114 ? 9.260 2.838 -4.638 1.00 97.69 114 ASP A CA 1
ATOM 801 C C . ASP A 1 114 ? 9.823 1.459 -4.979 1.00 97.69 114 ASP A C 1
ATOM 803 O O . ASP A 1 114 ? 10.772 1.346 -5.760 1.00 97.69 114 ASP A O 1
ATOM 807 N N . LYS A 1 115 ? 9.196 0.387 -4.478 1.00 98.38 115 LYS A N 1
ATOM 808 C CA . LYS A 1 115 ? 9.542 -0.986 -4.866 1.00 98.38 115 LYS A CA 1
ATOM 809 C C . LYS A 1 115 ? 9.308 -1.230 -6.355 1.00 98.38 115 LYS A C 1
ATOM 811 O O . LYS A 1 115 ? 10.198 -1.757 -7.016 1.00 98.38 115 LYS A O 1
ATOM 816 N N . LEU A 1 116 ? 8.170 -0.811 -6.915 1.00 98.31 116 LEU A N 1
ATOM 817 C CA . LEU A 1 116 ? 7.904 -0.962 -8.353 1.00 98.31 116 LEU A CA 1
ATOM 818 C C . LEU A 1 116 ? 8.902 -0.182 -9.227 1.00 98.31 116 LEU A C 1
ATOM 820 O O . LEU A 1 116 ? 9.296 -0.661 -10.294 1.00 98.31 116 LEU A O 1
ATOM 824 N N . ILE A 1 117 ? 9.318 1.008 -8.786 1.00 97.12 117 ILE A N 1
ATOM 825 C CA . ILE A 1 117 ? 10.342 1.813 -9.464 1.00 97.12 117 ILE A CA 1
ATOM 826 C C . ILE A 1 117 ? 11.702 1.114 -9.378 1.00 97.12 117 ILE A C 1
ATOM 828 O O . ILE A 1 117 ? 12.381 0.974 -10.395 1.00 97.12 117 ILE A O 1
ATOM 832 N N . ALA A 1 118 ? 12.086 0.629 -8.196 1.00 98.00 118 ALA A N 1
ATOM 833 C CA . ALA A 1 118 ? 13.339 -0.095 -7.985 1.00 98.00 118 ALA A CA 1
ATOM 834 C C . ALA A 1 118 ? 13.406 -1.409 -8.785 1.00 98.00 118 ALA A C 1
ATOM 836 O O . ALA A 1 118 ? 14.472 -1.800 -9.256 1.00 98.00 118 ALA A O 1
ATOM 837 N N . GLU A 1 119 ? 12.265 -2.071 -8.984 1.00 98.06 119 GLU A N 1
ATOM 838 C CA . GLU A 1 119 ? 12.115 -3.256 -9.834 1.00 98.06 119 GLU A CA 1
ATOM 839 C C . GLU A 1 119 ? 12.131 -2.928 -11.341 1.00 98.06 119 GLU A C 1
ATOM 841 O O . GLU A 1 119 ? 12.201 -3.836 -12.169 1.00 98.06 119 GLU A O 1
ATOM 846 N N . GLY A 1 120 ? 12.064 -1.646 -11.717 1.00 95.94 120 GLY A N 1
ATOM 847 C CA . GLY A 1 120 ? 12.050 -1.194 -13.110 1.00 95.94 120 GLY A CA 1
ATOM 848 C C . GLY A 1 120 ? 10.740 -1.479 -13.851 1.00 95.94 120 GLY A C 1
ATOM 849 O O . GLY A 1 120 ? 10.710 -1.430 -15.081 1.00 95.94 120 GLY A O 1
ATOM 850 N N . VAL A 1 121 ? 9.659 -1.789 -13.128 1.00 96.31 121 VAL A N 1
ATOM 851 C CA . VAL A 1 121 ? 8.345 -2.138 -13.704 1.00 96.31 121 VAL A CA 1
ATOM 852 C C . VAL A 1 121 ? 7.352 -0.975 -13.687 1.00 96.31 121 VAL A C 1
ATOM 854 O O . VAL A 1 121 ? 6.279 -1.075 -14.283 1.00 96.31 121 VAL A O 1
ATOM 857 N N . ALA A 1 122 ? 7.702 0.131 -13.030 1.00 95.81 122 ALA A N 1
ATOM 858 C CA . ALA A 1 122 ? 6.932 1.365 -13.027 1.00 95.81 122 ALA A CA 1
ATOM 859 C C . ALA A 1 122 ? 7.838 2.591 -13.176 1.00 95.81 122 ALA A C 1
ATOM 861 O O . ALA A 1 122 ? 9.013 2.582 -12.817 1.00 95.81 122 ALA A O 1
ATOM 862 N N . HIS A 1 123 ? 7.253 3.673 -13.685 1.00 96.00 123 HIS A N 1
ATOM 863 C CA . HIS A 1 123 ? 7.866 4.995 -13.690 1.00 96.00 123 HIS A CA 1
ATOM 864 C C . HIS A 1 123 ? 7.177 5.874 -12.643 1.00 96.00 123 HIS A C 1
ATOM 866 O O . HIS A 1 123 ? 5.956 5.800 -12.495 1.00 96.00 123 HIS A O 1
ATOM 872 N N . ALA A 1 124 ? 7.932 6.743 -11.965 1.00 93.81 124 ALA A N 1
ATOM 873 C CA . ALA A 1 124 ? 7.426 7.577 -10.869 1.00 93.81 124 ALA A CA 1
ATOM 874 C C . ALA A 1 124 ? 6.214 8.446 -11.256 1.00 93.81 124 ALA A C 1
ATOM 876 O O . ALA A 1 124 ? 5.310 8.657 -10.455 1.00 93.81 124 ALA A O 1
ATOM 877 N N . THR A 1 125 ? 6.135 8.893 -12.514 1.00 95.12 125 THR A N 1
ATOM 878 C CA . THR A 1 125 ? 4.990 9.683 -13.017 1.00 95.12 125 THR A CA 1
ATOM 879 C C . THR A 1 125 ? 3.662 8.928 -13.004 1.00 95.12 125 THR A C 1
ATOM 881 O O . THR A 1 125 ? 2.617 9.555 -13.138 1.00 95.12 125 THR A O 1
ATOM 884 N N . HIS A 1 126 ? 3.691 7.599 -12.873 1.00 95.38 126 HIS A N 1
ATOM 885 C CA . HIS A 1 126 ? 2.502 6.742 -12.886 1.00 95.38 126 HIS A CA 1
ATOM 886 C C . HIS A 1 126 ? 2.071 6.297 -11.490 1.00 95.38 126 HIS A C 1
ATOM 888 O O . HIS A 1 126 ? 1.128 5.515 -11.382 1.00 95.38 126 HIS A O 1
ATOM 894 N N . ALA A 1 127 ? 2.721 6.805 -10.436 1.00 96.25 127 ALA A N 1
ATOM 895 C CA . ALA A 1 127 ? 2.410 6.476 -9.048 1.00 96.25 127 ALA A CA 1
ATOM 896 C C . ALA A 1 127 ? 0.913 6.629 -8.739 1.00 96.25 127 ALA A C 1
ATOM 898 O O . ALA A 1 127 ? 0.296 5.701 -8.229 1.00 96.25 127 ALA A O 1
ATOM 899 N N . GLY A 1 128 ? 0.306 7.750 -9.148 1.00 96.12 128 GLY A N 1
ATOM 900 C CA . GLY A 1 128 ? -1.119 8.011 -8.925 1.00 96.12 128 GLY A CA 1
ATOM 901 C C . GLY A 1 128 ? -2.036 6.958 -9.551 1.00 96.12 128 GLY A C 1
ATOM 902 O O . GLY A 1 128 ? -2.876 6.398 -8.857 1.00 96.12 128 GLY A O 1
ATOM 903 N N . VAL A 1 129 ? -1.834 6.626 -10.832 1.00 96.81 129 VAL A N 1
ATOM 904 C CA . VAL A 1 129 ? -2.664 5.635 -11.550 1.00 96.81 129 VAL A CA 1
ATOM 905 C C . VAL A 1 129 ? -2.521 4.240 -10.941 1.00 96.81 129 VAL A C 1
ATOM 907 O O . VAL A 1 129 ? -3.496 3.495 -10.842 1.00 96.81 129 VAL A O 1
ATOM 910 N N . ILE A 1 130 ? -1.309 3.876 -10.519 1.00 98.31 130 ILE A N 1
ATOM 911 C CA . ILE A 1 130 ? -1.056 2.582 -9.885 1.00 98.31 130 ILE A CA 1
ATOM 912 C C . ILE A 1 130 ? -1.724 2.533 -8.506 1.00 98.31 130 ILE A C 1
ATOM 914 O O . ILE A 1 130 ? -2.511 1.622 -8.246 1.00 98.31 130 ILE A O 1
ATOM 918 N N . SER A 1 131 ? -1.475 3.519 -7.644 1.00 97.88 131 SER A N 1
ATOM 919 C CA . SER A 1 131 ? -2.056 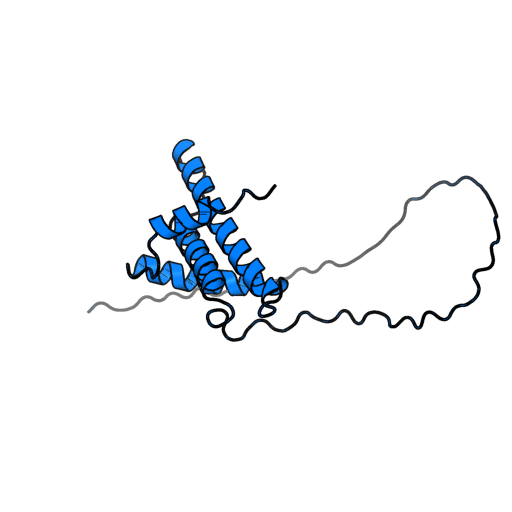3.577 -6.298 1.00 97.88 131 SER A CA 1
ATOM 920 C C . SER A 1 131 ? -3.587 3.653 -6.322 1.00 97.88 131 SER A C 1
ATOM 922 O O . SER A 1 131 ? -4.245 3.008 -5.503 1.00 97.88 131 SER A O 1
ATOM 924 N N . GLU A 1 132 ? -4.181 4.366 -7.283 1.00 97.69 132 GLU A N 1
ATOM 925 C CA . GLU A 1 132 ? -5.636 4.431 -7.473 1.00 97.69 132 GLU A CA 1
ATOM 926 C C . GLU A 1 132 ? -6.230 3.063 -7.844 1.00 97.69 132 GLU A C 1
ATOM 928 O O . GLU A 1 132 ? -7.260 2.667 -7.290 1.00 97.69 132 GLU A O 1
ATOM 933 N N . ALA A 1 133 ? -5.564 2.297 -8.716 1.00 98.31 133 ALA A N 1
ATOM 934 C CA . ALA A 1 133 ? -6.010 0.951 -9.073 1.00 98.31 133 ALA A CA 1
ATOM 935 C C . ALA A 1 133 ? -6.046 0.020 -7.848 1.00 98.31 133 ALA A C 1
ATOM 937 O O . ALA A 1 133 ? -7.030 -0.693 -7.638 1.00 98.31 133 ALA A O 1
ATOM 938 N N . TYR A 1 134 ? -5.012 0.059 -7.000 1.00 98.50 134 TYR A N 1
ATOM 939 C CA . TYR A 1 134 ? -4.987 -0.729 -5.763 1.00 98.50 134 TYR A CA 1
ATOM 940 C C . TYR A 1 134 ? -6.008 -0.246 -4.735 1.00 98.50 134 TYR A C 1
ATOM 942 O O . TYR A 1 134 ? -6.675 -1.078 -4.122 1.00 98.50 134 TYR A O 1
ATOM 950 N N . THR A 1 135 ? -6.183 1.069 -4.588 1.00 98.06 135 THR A N 1
ATOM 951 C CA . THR A 1 135 ? -7.190 1.651 -3.687 1.00 98.06 135 THR A CA 1
ATOM 952 C C . THR A 1 135 ? -8.599 1.242 -4.098 1.00 98.06 135 THR A C 1
ATOM 954 O O . THR A 1 135 ? -9.390 0.844 -3.248 1.00 98.06 135 THR A O 1
ATOM 957 N N . THR A 1 136 ? -8.896 1.246 -5.399 1.00 98.25 136 THR A N 1
ATOM 958 C CA . THR A 1 136 ? -10.198 0.821 -5.935 1.00 98.25 136 THR A CA 1
ATOM 959 C C . THR A 1 136 ? -10.511 -0.627 -5.566 1.00 98.25 136 THR A C 1
ATOM 961 O O . THR A 1 136 ? -11.597 -0.922 -5.069 1.00 98.25 136 THR A O 1
ATOM 964 N N . VAL A 1 137 ? -9.556 -1.541 -5.767 1.00 98.25 137 VAL A N 1
ATOM 965 C CA . VAL A 1 137 ? -9.763 -2.955 -5.423 1.00 98.25 137 VAL A CA 1
ATOM 966 C C . VAL A 1 137 ? -9.828 -3.158 -3.911 1.00 98.25 137 VAL A C 1
ATOM 968 O O . VAL A 1 137 ? -10.679 -3.900 -3.437 1.00 98.25 137 VAL A O 1
ATOM 971 N N . ALA A 1 138 ? -8.962 -2.500 -3.139 1.00 98.38 138 ALA A N 1
ATOM 972 C CA . ALA A 1 138 ? -8.959 -2.624 -1.684 1.00 98.38 138 ALA A CA 1
ATOM 973 C C . ALA A 1 138 ? -10.257 -2.106 -1.048 1.00 98.38 138 ALA A C 1
ATOM 975 O O . ALA A 1 138 ? -10.786 -2.753 -0.147 1.00 98.38 138 ALA A O 1
ATOM 976 N N . ALA A 1 139 ? -10.802 -0.994 -1.548 1.00 97.88 139 ALA A N 1
ATOM 977 C CA . ALA A 1 139 ? -12.096 -0.475 -1.120 1.00 97.88 139 ALA A CA 1
ATOM 978 C C . ALA A 1 139 ? -13.230 -1.465 -1.429 1.00 97.88 139 ALA A C 1
ATOM 980 O O . ALA A 1 139 ? -14.022 -1.778 -0.544 1.00 97.88 139 ALA A O 1
ATOM 981 N N . ALA A 1 140 ? -13.264 -2.026 -2.643 1.00 98.38 140 ALA A N 1
ATOM 982 C CA . ALA A 1 140 ? -14.261 -3.031 -3.011 1.00 98.38 140 ALA A CA 1
ATOM 983 C C . ALA A 1 140 ? -14.160 -4.299 -2.142 1.00 98.38 140 ALA A C 1
ATOM 985 O O . ALA A 1 140 ? -15.174 -4.816 -1.671 1.00 98.38 140 ALA A O 1
ATOM 986 N N . ASP A 1 141 ? -12.942 -4.781 -1.881 1.00 98.31 141 ASP A N 1
ATOM 987 C CA . ASP A 1 141 ? -12.707 -5.939 -1.017 1.00 98.31 141 ASP A CA 1
ATOM 988 C C . ASP A 1 141 ? -13.133 -5.658 0.437 1.00 98.31 141 ASP A C 1
ATOM 990 O O . ASP A 1 141 ? -13.676 -6.543 1.102 1.00 98.31 141 ASP A O 1
ATOM 994 N N . LEU A 1 142 ? -12.899 -4.437 0.935 1.00 97.69 142 LEU A N 1
ATOM 995 C CA . LEU A 1 142 ? -13.323 -3.996 2.266 1.00 97.69 142 LEU A CA 1
ATOM 996 C C . LEU A 1 142 ? -14.849 -3.971 2.389 1.00 97.69 142 LEU A C 1
ATOM 998 O O . LEU A 1 142 ? -15.392 -4.530 3.340 1.00 97.69 142 LEU A O 1
ATOM 1002 N N . GLU A 1 143 ? -15.540 -3.369 1.420 1.00 97.44 143 GLU A N 1
ATOM 1003 C CA . GLU A 1 143 ? -17.006 -3.309 1.377 1.00 97.44 143 GLU A CA 1
ATOM 1004 C C . GLU A 1 143 ? -17.638 -4.703 1.299 1.00 97.44 143 GLU A C 1
ATOM 1006 O O . GLU A 1 143 ? -18.653 -4.973 1.943 1.00 97.44 143 GLU A O 1
ATOM 1011 N N . ALA A 1 144 ? -17.020 -5.609 0.540 1.00 98.25 144 ALA A N 1
ATOM 1012 C CA . ALA A 1 144 ? -17.467 -6.989 0.408 1.00 98.25 144 ALA A CA 1
ATOM 1013 C C . ALA A 1 144 ? -17.047 -7.892 1.586 1.00 98.25 144 ALA A C 1
ATOM 1015 O O . ALA A 1 144 ? -17.495 -9.037 1.658 1.00 98.25 144 ALA A O 1
ATOM 1016 N N . GLY A 1 145 ? -16.208 -7.411 2.511 1.00 97.44 145 GLY A N 1
ATOM 1017 C CA . GLY A 1 145 ? -15.699 -8.203 3.635 1.00 97.44 145 GLY A CA 1
ATOM 1018 C C . GLY A 1 145 ? -14.785 -9.359 3.209 1.00 97.44 145 GLY A C 1
ATOM 1019 O O . GLY A 1 145 ? -14.711 -10.374 3.899 1.00 97.44 145 GLY A O 1
ATOM 1020 N N . VAL A 1 146 ? -14.109 -9.221 2.065 1.00 98.06 146 VAL A N 1
ATOM 1021 C CA . VAL A 1 146 ? -13.232 -10.238 1.453 1.00 98.06 146 VAL A CA 1
ATOM 1022 C C . VAL A 1 146 ? -11.790 -9.748 1.319 1.00 98.06 146 VAL A C 1
ATOM 1024 O O . VAL A 1 146 ? -11.059 -10.183 0.429 1.00 98.06 146 VAL A O 1
ATOM 1027 N N . SER A 1 147 ? -11.368 -8.838 2.203 1.00 97.38 147 SER A N 1
ATOM 1028 C CA . SER A 1 147 ? -10.009 -8.298 2.207 1.00 97.38 147 SER A CA 1
ATOM 1029 C C . SER A 1 147 ? -8.959 -9.410 2.181 1.00 97.38 147 SER A C 1
ATOM 1031 O O . SER A 1 147 ? -8.967 -10.324 3.005 1.00 97.38 147 SER A O 1
ATOM 1033 N N . ARG A 1 148 ? -8.036 -9.317 1.219 1.00 95.75 148 ARG A N 1
ATOM 1034 C CA . ARG A 1 148 ? -6.974 -10.309 0.981 1.00 95.75 148 ARG A CA 1
ATOM 1035 C C . ARG A 1 148 ? -5.942 -10.348 2.107 1.00 95.75 148 ARG A C 1
ATOM 1037 O O . ARG A 1 148 ? -5.326 -11.381 2.344 1.00 95.75 148 ARG A O 1
ATOM 1044 N N . ILE A 1 149 ? -5.764 -9.214 2.778 1.00 97.81 149 ILE A N 1
ATOM 1045 C CA . ILE A 1 149 ? -4.924 -9.015 3.958 1.00 97.81 149 ILE A CA 1
ATOM 1046 C C . ILE A 1 149 ? -5.814 -8.346 5.008 1.00 97.81 149 ILE A C 1
ATOM 1048 O O . ILE A 1 149 ? -6.621 -7.479 4.662 1.00 97.81 149 ILE A O 1
ATOM 1052 N N . SER A 1 150 ? -5.711 -8.767 6.271 1.00 98.06 150 SER A N 1
ATOM 1053 C CA . SER A 1 150 ? -6.519 -8.175 7.339 1.00 98.06 150 SER A CA 1
ATOM 1054 C C . SER A 1 150 ? -6.107 -6.721 7.606 1.00 98.06 150 SER A C 1
ATOM 1056 O O . SER A 1 150 ? -4.949 -6.348 7.4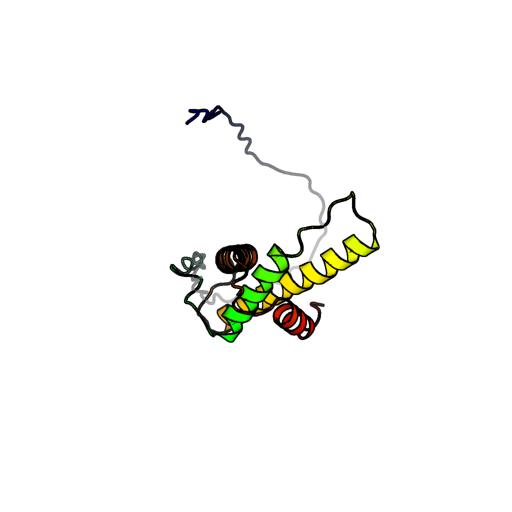10 1.00 98.06 150 SER A O 1
ATOM 1058 N N . MET A 1 151 ? -7.043 -5.896 8.089 1.00 97.88 151 MET A N 1
ATOM 1059 C CA . MET A 1 151 ? -6.742 -4.506 8.459 1.00 97.88 151 MET A CA 1
ATOM 1060 C C . MET A 1 151 ? -5.610 -4.425 9.495 1.00 97.88 151 MET A C 1
ATOM 1062 O O . MET A 1 151 ? -4.699 -3.615 9.345 1.00 97.88 151 MET A O 1
ATOM 1066 N N . ASP A 1 152 ? -5.627 -5.299 10.505 1.00 98.00 152 ASP A N 1
ATOM 1067 C CA . ASP A 1 152 ? -4.602 -5.331 11.555 1.00 98.00 152 ASP A CA 1
ATOM 1068 C C . ASP A 1 152 ? -3.217 -5.686 10.995 1.00 98.00 152 ASP A C 1
ATOM 1070 O O . ASP A 1 152 ? -2.208 -5.095 11.390 1.00 98.00 152 ASP A O 1
ATOM 1074 N N . ASP A 1 153 ? -3.151 -6.610 10.032 1.00 98.44 153 ASP A N 1
ATOM 1075 C CA . ASP A 1 153 ? -1.898 -6.944 9.352 1.00 98.44 153 ASP A CA 1
ATOM 1076 C C . ASP A 1 153 ? -1.383 -5.775 8.513 1.00 98.44 153 ASP A C 1
ATOM 1078 O O . ASP A 1 153 ? -0.180 -5.510 8.515 1.00 98.44 153 ASP A O 1
ATOM 1082 N N . CYS A 1 154 ? -2.276 -5.046 7.841 1.00 98.31 154 CYS A N 1
ATOM 1083 C CA . CYS A 1 154 ? -1.911 -3.856 7.081 1.00 98.31 154 CYS A CA 1
ATOM 1084 C C . CYS A 1 154 ? -1.407 -2.722 7.980 1.00 98.31 154 CYS A C 1
ATOM 1086 O O . CYS A 1 154 ? -0.368 -2.135 7.681 1.00 98.31 154 CYS A O 1
ATOM 1088 N N . ILE A 1 155 ? -2.069 -2.450 9.109 1.00 97.62 155 ILE A N 1
ATOM 1089 C CA . ILE A 1 155 ? -1.610 -1.447 10.084 1.00 97.62 155 ILE A CA 1
ATOM 1090 C C . ILE A 1 155 ? -0.224 -1.820 10.610 1.00 97.62 155 ILE A C 1
ATOM 1092 O O . ILE A 1 155 ? 0.691 -1.001 10.566 1.00 97.62 155 ILE A O 1
ATOM 1096 N N . ARG A 1 156 ? -0.033 -3.076 11.031 1.00 98.06 156 ARG A N 1
ATOM 1097 C CA . ARG A 1 156 ? 1.261 -3.576 11.516 1.00 98.06 156 ARG A CA 1
ATOM 1098 C C . ARG A 1 156 ? 2.366 -3.455 10.467 1.00 98.06 156 ARG A C 1
ATOM 1100 O O . ARG A 1 156 ? 3.516 -3.193 10.811 1.00 98.06 156 ARG A O 1
ATOM 1107 N N . ARG A 1 157 ? 2.028 -3.649 9.192 1.00 97.69 157 ARG A N 1
ATOM 1108 C CA . ARG A 1 157 ? 2.957 -3.470 8.075 1.00 97.69 157 ARG A CA 1
ATOM 1109 C C . ARG A 1 157 ? 3.336 -2.001 7.884 1.00 97.69 157 ARG A C 1
ATOM 1111 O O . ARG A 1 157 ? 4.513 -1.720 7.696 1.00 97.69 157 ARG A O 1
ATOM 1118 N N . GLY A 1 158 ? 2.376 -1.084 7.999 1.00 96.62 158 GLY A N 1
ATOM 1119 C CA . GLY A 1 158 ? 2.626 0.358 7.949 1.00 96.62 158 GLY A CA 1
ATOM 1120 C C . GLY A 1 158 ? 3.474 0.860 9.118 1.00 96.62 158 GLY A C 1
ATOM 1121 O O . GLY A 1 158 ? 4.387 1.649 8.915 1.00 96.62 158 GLY A O 1
ATOM 1122 N N . GLU A 1 159 ? 3.237 0.366 10.335 1.00 96.19 159 GLU A N 1
ATOM 1123 C CA . GLU A 1 159 ? 4.009 0.753 11.529 1.00 96.19 159 GLU A CA 1
ATOM 1124 C C . GLU A 1 159 ? 5.475 0.287 11.488 1.00 96.19 159 GLU A C 1
ATOM 1126 O O . GLU A 1 159 ? 6.308 0.803 12.232 1.00 96.19 159 GLU A O 1
ATOM 1131 N N . ALA A 1 160 ? 5.808 -0.671 10.618 1.00 95.75 160 ALA A N 1
ATOM 1132 C CA . ALA A 1 160 ? 7.183 -1.104 10.385 1.00 95.75 160 ALA A CA 1
ATOM 1133 C C . ALA A 1 160 ? 7.956 -0.189 9.415 1.00 95.75 160 ALA A C 1
ATOM 1135 O O . ALA A 1 160 ? 9.169 -0.357 9.264 1.00 95.75 160 ALA A O 1
ATOM 1136 N N . ILE A 1 161 ? 7.278 0.752 8.748 1.00 92.50 161 ILE A N 1
ATOM 1137 C CA . ILE A 1 161 ? 7.906 1.713 7.838 1.00 92.50 161 ILE A CA 1
ATOM 1138 C C . ILE A 1 161 ? 8.477 2.862 8.679 1.00 92.50 161 ILE A C 1
ATOM 1140 O O . ILE A 1 161 ? 7.760 3.420 9.515 1.00 92.50 161 ILE A O 1
ATOM 1144 N N . PRO A 1 162 ? 9.759 3.229 8.501 1.00 86.19 162 PRO A N 1
ATOM 1145 C CA . PRO A 1 162 ? 10.319 4.382 9.191 1.00 86.19 162 PRO A CA 1
ATOM 1146 C C . PRO A 1 162 ? 9.557 5.661 8.809 1.00 86.19 162 PRO A C 1
ATOM 1148 O O . PRO A 1 162 ? 9.114 5.790 7.666 1.00 86.19 162 PRO A O 1
ATOM 1151 N N . PRO A 1 163 ? 9.401 6.621 9.737 1.00 76.31 163 PRO A N 1
ATOM 1152 C CA . PRO A 1 163 ? 8.801 7.904 9.404 1.00 76.31 163 PRO A CA 1
ATOM 1153 C C . PRO A 1 163 ? 9.627 8.595 8.314 1.00 76.31 163 PRO A C 1
ATOM 1155 O O . PRO A 1 163 ? 10.857 8.538 8.326 1.00 76.31 163 PRO A O 1
ATOM 1158 N N . ILE A 1 164 ? 8.936 9.235 7.375 1.00 64.31 164 ILE A N 1
ATOM 1159 C CA . ILE A 1 164 ? 9.558 10.069 6.347 1.00 64.31 164 ILE A CA 1
ATOM 1160 C C . ILE A 1 164 ? 10.075 11.332 7.059 1.00 64.31 164 ILE A C 1
ATOM 1162 O O . ILE A 1 164 ? 9.274 12.028 7.688 1.00 64.31 164 ILE A O 1
ATOM 1166 N N . GLU A 1 165 ? 11.393 11.568 7.039 1.00 54.34 165 GLU A N 1
ATOM 1167 C CA . GLU A 1 165 ? 12.034 12.774 7.610 1.00 54.34 165 GLU A CA 1
ATOM 1168 C C . GLU A 1 165 ? 11.858 14.018 6.729 1.00 54.34 165 GLU A C 1
ATOM 1170 O O . GLU A 1 165 ? 11.901 13.884 5.482 1.00 54.34 165 GLU A O 1
#

Sequence (165 aa):
MLARGYVWIAALLALNLNACGEPAGAPPSPEASAEAASIVSASSENKEGARQSPPPPPSDPLSIGSQSAKDDLYCGGLILAAYPVPTSAMSPTDEARLIKNQNLGVSLADTGIDKLIAEGVAHATHAGVISEAYTTVAAADLEAGVSRISMDDCIRRGEAIPPIE